Protein AF-A0A382P383-F1 (afdb_monomer_lite)

Structure (mmCIF, N/CA/C/O backbone):
data_AF-A0A382P383-F1
#
_entry.id   AF-A0A382P383-F1
#
loop_
_atom_site.group_PDB
_atom_site.id
_atom_site.type_symbol
_atom_site.label_atom_id
_atom_site.label_alt_id
_atom_site.label_comp_id
_atom_site.label_asym_id
_atom_site.label_entity_id
_atom_site.label_seq_id
_atom_site.pdbx_PDB_ins_code
_atom_site.Cartn_x
_atom_site.Cartn_y
_atom_site.Cartn_z
_atom_site.occupancy
_atom_site.B_iso_or_equiv
_atom_site.auth_seq_id
_atom_site.auth_comp_id
_atom_site.auth_asym_id
_atom_site.auth_atom_id
_atom_site.pdbx_PDB_model_num
ATOM 1 N N . MET A 1 1 ? -19.796 -21.062 -12.380 1.00 33.16 1 MET A N 1
ATOM 2 C CA . MET A 1 1 ? -18.375 -21.401 -12.611 1.00 33.16 1 MET A CA 1
ATOM 3 C C . MET A 1 1 ? -17.553 -20.631 -11.585 1.00 33.16 1 MET A C 1
ATOM 5 O O . MET A 1 1 ? -17.548 -19.410 -11.629 1.00 33.16 1 MET A O 1
ATOM 9 N N . LEU A 1 2 ? -17.022 -21.328 -10.575 1.00 30.94 2 LEU A N 1
ATOM 10 C CA . LEU A 1 2 ? -16.336 -20.749 -9.412 1.00 30.94 2 LEU A CA 1
ATOM 11 C C . LEU A 1 2 ? -15.056 -20.017 -9.853 1.00 30.94 2 LEU A C 1
ATOM 13 O O . LEU A 1 2 ? -14.168 -20.641 -10.432 1.00 30.94 2 LEU A O 1
ATOM 17 N N . MET A 1 3 ? -14.938 -18.719 -9.565 1.00 36.62 3 MET A N 1
ATOM 18 C CA . MET A 1 3 ? -13.656 -18.022 -9.677 1.00 36.62 3 MET A CA 1
ATOM 19 C C . MET A 1 3 ? -12.802 -18.378 -8.459 1.00 36.62 3 MET A C 1
ATOM 21 O O . MET A 1 3 ? -13.129 -18.020 -7.330 1.00 36.62 3 MET A O 1
ATOM 25 N N . ALA A 1 4 ? -11.729 -19.134 -8.682 1.00 33.97 4 ALA A N 1
ATOM 26 C CA . ALA A 1 4 ? -10.785 -19.520 -7.645 1.00 33.97 4 ALA A CA 1
ATOM 27 C C . ALA A 1 4 ? -9.983 -18.296 -7.158 1.00 33.97 4 ALA A C 1
ATOM 29 O O . ALA A 1 4 ? -8.991 -17.898 -7.769 1.00 33.97 4 ALA A O 1
ATOM 30 N N . PHE A 1 5 ? -10.394 -17.717 -6.029 1.00 37.88 5 PHE A N 1
ATOM 31 C CA . PHE A 1 5 ? -9.591 -16.787 -5.232 1.00 37.88 5 PHE A CA 1
ATOM 32 C C . PHE A 1 5 ? -8.453 -17.561 -4.542 1.00 37.88 5 PHE A C 1
ATOM 34 O O . PHE A 1 5 ? -8.579 -17.950 -3.387 1.00 37.88 5 PHE A O 1
ATOM 41 N N . GLY A 1 6 ? -7.364 -17.864 -5.260 1.00 35.41 6 GLY A N 1
ATOM 42 C CA . GLY A 1 6 ? -6.328 -18.778 -4.741 1.00 35.41 6 GLY A CA 1
ATOM 43 C C . GLY A 1 6 ? -4.873 -18.500 -5.124 1.00 35.41 6 GLY A C 1
ATOM 44 O O . GLY A 1 6 ? -3.980 -19.204 -4.663 1.00 35.41 6 GLY A O 1
ATOM 45 N N . ARG A 1 7 ? -4.572 -17.477 -5.928 1.00 42.19 7 ARG A N 1
ATOM 46 C CA . ARG A 1 7 ? -3.186 -17.048 -6.192 1.00 42.19 7 ARG A CA 1
ATOM 47 C C . ARG A 1 7 ? -3.075 -15.573 -5.827 1.00 42.19 7 ARG A C 1
ATOM 49 O O . ARG A 1 7 ? -4.056 -14.854 -6.006 1.00 42.19 7 ARG A O 1
ATOM 56 N N . PRO A 1 8 ? -1.936 -15.086 -5.293 1.00 44.41 8 PRO A N 1
ATOM 57 C CA . PRO A 1 8 ? -1.770 -13.643 -5.221 1.00 44.41 8 PRO A CA 1
ATOM 58 C C . PRO A 1 8 ? -1.872 -13.194 -6.674 1.00 44.41 8 PRO A C 1
ATOM 60 O O . PRO A 1 8 ? -1.411 -13.920 -7.557 1.00 44.41 8 PRO A O 1
ATOM 63 N N . ALA A 1 9 ? -2.515 -12.067 -6.945 1.00 51.78 9 ALA A N 1
ATOM 64 C CA . ALA A 1 9 ? -2.382 -11.465 -8.256 1.00 51.78 9 ALA A CA 1
ATOM 65 C C . ALA A 1 9 ? -0.890 -11.122 -8.419 1.00 51.78 9 ALA A C 1
ATOM 67 O O . ALA A 1 9 ? -0.427 -10.071 -7.993 1.00 51.78 9 ALA A O 1
ATOM 68 N N . GLU A 1 10 ? -0.091 -12.077 -8.889 1.00 51.44 10 GLU A N 1
ATOM 69 C CA . GLU A 1 10 ? 1.246 -11.836 -9.387 1.00 51.44 10 GLU A CA 1
ATOM 70 C C . GLU A 1 10 ? 1.013 -11.037 -10.655 1.00 51.44 10 GLU A C 1
ATOM 72 O O . GLU A 1 10 ? 0.382 -11.513 -11.598 1.00 51.44 10 GLU A O 1
ATOM 77 N N . MET A 1 11 ? 1.422 -9.775 -10.641 1.00 51.75 11 MET A N 1
ATOM 78 C CA . MET A 1 11 ? 1.253 -8.937 -11.811 1.00 51.75 11 MET A CA 1
ATOM 79 C C . MET A 1 11 ? 2.228 -9.448 -12.874 1.00 51.75 11 MET A C 1
ATOM 81 O O . MET A 1 11 ? 3.449 -9.311 -12.740 1.00 51.75 11 MET A O 1
ATOM 85 N N . THR A 1 12 ? 1.690 -10.092 -13.911 1.00 43.69 12 THR A N 1
ATOM 86 C CA . THR A 1 12 ? 2.426 -10.377 -15.143 1.00 43.69 12 THR A CA 1
ATOM 87 C C . THR A 1 12 ? 2.844 -9.029 -15.734 1.00 43.69 12 THR A C 1
ATOM 89 O O . THR A 1 12 ? 1.990 -8.151 -15.899 1.00 43.69 12 THR A O 1
ATOM 92 N N . PRO A 1 13 ? 4.140 -8.792 -15.970 1.00 43.81 13 PRO A N 1
ATOM 93 C CA . PRO A 1 13 ? 4.679 -7.445 -16.046 1.00 43.81 13 PRO A CA 1
ATOM 94 C C . PRO A 1 13 ? 4.457 -6.830 -17.427 1.00 43.81 13 PRO A C 1
ATOM 96 O O . PRO A 1 13 ? 5.410 -6.701 -18.177 1.00 43.81 13 PRO A O 1
ATOM 99 N N . GLN A 1 14 ? 3.243 -6.417 -17.789 1.00 38.09 14 GLN A N 1
ATOM 100 C CA . GLN A 1 14 ? 3.050 -5.518 -18.933 1.00 38.09 14 GLN A CA 1
ATOM 101 C C . GLN A 1 14 ? 1.790 -4.651 -18.780 1.00 38.09 14 GLN A C 1
ATOM 103 O O . GLN A 1 14 ? 0.785 -4.863 -19.448 1.00 38.09 14 GLN A O 1
ATOM 108 N N . GLN A 1 15 ? 1.866 -3.580 -17.989 1.00 44.22 15 GLN A N 1
ATOM 109 C CA . GLN A 1 15 ?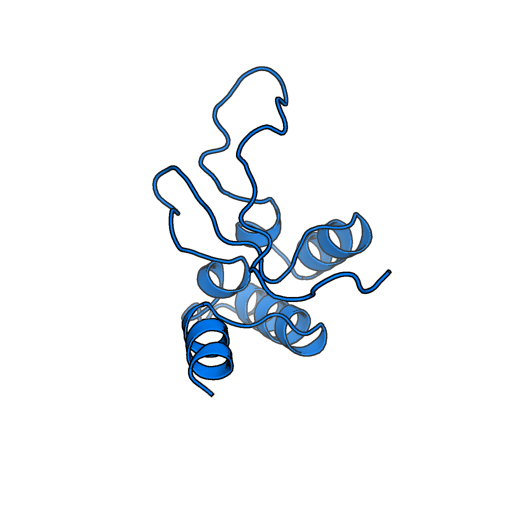 1.265 -2.329 -18.458 1.00 44.22 15 GLN A CA 1
ATOM 110 C C . GLN A 1 15 ? 2.386 -1.588 -19.180 1.00 44.22 15 GLN A C 1
ATOM 112 O O . GLN A 1 15 ? 3.228 -0.951 -18.553 1.00 44.22 15 GLN A O 1
ATOM 117 N N . LYS A 1 16 ? 2.459 -1.771 -20.504 1.00 38.66 16 LYS A N 1
ATOM 118 C CA . LYS A 1 16 ? 3.391 -1.061 -21.388 1.00 38.66 16 LYS A CA 1
ATOM 119 C C . LYS A 1 16 ? 2.982 0.415 -21.431 1.00 38.66 16 LYS A C 1
ATOM 121 O O . LYS A 1 16 ? 2.372 0.866 -22.392 1.00 38.66 16 LYS A O 1
ATOM 126 N N . LEU A 1 17 ? 3.283 1.156 -20.372 1.00 40.41 17 LEU A N 1
ATOM 127 C CA . LEU A 1 17 ? 3.309 2.610 -20.417 1.00 40.41 17 LEU A CA 1
ATOM 128 C C . LEU A 1 17 ? 4.639 2.971 -21.080 1.00 40.41 17 LEU A C 1
ATOM 130 O O . LEU A 1 17 ? 5.706 2.615 -20.585 1.00 40.41 17 LEU A O 1
ATOM 134 N N . GLY A 1 18 ? 4.553 3.518 -22.291 1.00 40.25 18 GLY A N 1
ATOM 135 C CA . GLY A 1 18 ? 5.703 3.807 -23.139 1.00 40.25 18 GLY A CA 1
ATOM 136 C C . GLY A 1 18 ? 6.774 4.623 -22.412 1.00 40.25 18 GLY A C 1
ATOM 137 O O . GLY A 1 18 ? 6.461 5.581 -21.718 1.00 40.25 18 GLY A O 1
ATOM 138 N N . TYR A 1 19 ? 8.027 4.221 -22.648 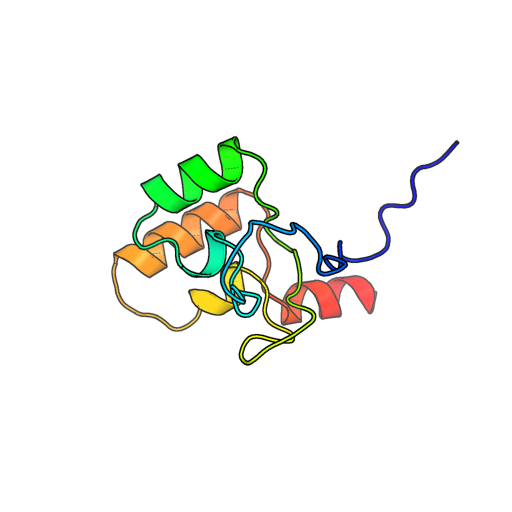1.00 32.41 19 TYR A N 1
ATOM 139 C CA . TYR A 1 19 ? 9.284 4.848 -22.225 1.00 32.41 19 TYR A CA 1
ATOM 140 C C . TYR A 1 19 ? 9.571 4.866 -20.712 1.00 32.41 19 TYR A C 1
ATOM 142 O O . TYR A 1 19 ? 9.325 5.841 -20.013 1.00 32.41 19 TYR A O 1
ATOM 150 N N . GLY A 1 20 ? 10.223 3.794 -20.242 1.00 37.97 20 GLY A N 1
ATOM 151 C CA . GLY A 1 20 ? 10.918 3.741 -18.953 1.00 37.97 20 GLY A CA 1
ATOM 152 C C . GLY A 1 20 ? 10.480 2.558 -18.097 1.00 37.97 20 GLY A C 1
ATOM 153 O O . GLY A 1 20 ? 9.306 2.410 -17.775 1.00 37.97 20 GLY A O 1
ATOM 154 N N . TYR A 1 21 ? 11.423 1.696 -17.718 1.00 41.12 21 TYR A N 1
ATOM 155 C CA . TYR A 1 21 ? 11.175 0.618 -16.765 1.00 41.12 21 TYR A CA 1
ATOM 156 C C . TYR A 1 21 ? 10.807 1.222 -15.401 1.00 41.12 21 TYR A C 1
ATOM 158 O O . TYR A 1 21 ? 11.687 1.514 -14.593 1.00 41.12 21 TYR A O 1
ATOM 166 N N . LEU A 1 22 ? 9.512 1.392 -15.117 1.00 45.16 22 LEU A N 1
ATOM 167 C CA . LEU A 1 22 ? 9.036 1.478 -13.739 1.00 45.16 22 LEU A CA 1
ATOM 168 C C . LEU A 1 22 ? 9.395 0.132 -13.111 1.00 45.16 22 LEU A C 1
ATOM 170 O O . LEU A 1 22 ? 8.797 -0.895 -13.422 1.00 45.16 22 LEU A O 1
ATOM 174 N N . THR A 1 23 ? 10.468 0.118 -12.332 1.00 46.66 23 THR A N 1
ATOM 175 C CA . THR A 1 23 ? 11.130 -1.041 -11.729 1.00 46.66 23 THR A CA 1
ATOM 176 C C . THR A 1 23 ? 10.233 -1.737 -10.711 1.00 46.66 23 THR A C 1
ATOM 178 O O . THR A 1 23 ? 10.515 -1.740 -9.518 1.00 46.66 23 THR A O 1
ATOM 181 N N . GLY A 1 24 ? 9.105 -2.292 -11.147 1.00 48.94 24 GLY A N 1
ATOM 182 C CA . GLY A 1 24 ? 8.177 -3.021 -10.294 1.00 48.94 24 GLY A CA 1
ATOM 183 C C . GLY A 1 24 ? 7.554 -2.203 -9.155 1.00 48.94 24 GLY A C 1
ATOM 184 O O . GLY A 1 24 ? 6.710 -2.736 -8.443 1.00 48.94 24 GLY A O 1
ATOM 185 N N . MET A 1 25 ? 7.919 -0.928 -8.969 1.00 53.78 25 MET A N 1
ATOM 186 C CA . MET A 1 25 ? 7.233 -0.028 -8.052 1.00 53.78 25 MET A CA 1
ATOM 187 C C . MET A 1 25 ? 5.835 0.205 -8.598 1.00 53.78 25 MET A C 1
ATOM 189 O O . MET A 1 25 ? 5.607 1.054 -9.459 1.00 53.78 25 MET A O 1
ATOM 193 N N . MET A 1 26 ? 4.882 -0.563 -8.087 1.00 68.25 26 MET A N 1
ATOM 194 C CA . MET A 1 26 ? 3.492 -0.168 -8.226 1.00 68.25 26 MET A CA 1
ATOM 195 C C . MET A 1 26 ? 3.312 1.183 -7.530 1.00 68.25 26 MET A C 1
ATOM 197 O O . MET A 1 26 ? 3.902 1.357 -6.458 1.00 68.25 26 MET A O 1
ATOM 201 N N . PRO A 1 27 ? 2.483 2.087 -8.079 1.00 68.19 27 PRO A N 1
ATOM 202 C CA . PRO A 1 27 ? 2.271 3.432 -7.544 1.00 68.19 27 PRO A CA 1
ATOM 203 C C . PRO A 1 27 ? 2.072 3.477 -6.021 1.00 68.19 27 PRO A C 1
ATOM 205 O O . PRO A 1 27 ? 2.552 4.406 -5.372 1.00 68.19 27 PRO A O 1
ATOM 208 N N . LEU A 1 28 ? 1.443 2.436 -5.456 1.00 79.00 28 LEU A N 1
ATOM 209 C CA . LEU A 1 28 ? 1.121 2.349 -4.034 1.00 79.00 28 LEU A CA 1
ATOM 210 C C . LEU A 1 28 ? 2.331 2.118 -3.127 1.00 79.00 28 LEU A C 1
ATOM 212 O O . LEU A 1 28 ? 2.268 2.519 -1.979 1.00 79.00 28 LEU A O 1
ATOM 216 N N . HIS A 1 29 ? 3.443 1.554 -3.613 1.00 74.19 29 HIS A N 1
ATOM 217 C CA . HIS A 1 29 ? 4.678 1.430 -2.817 1.00 74.19 29 HIS A CA 1
ATOM 218 C C . HIS A 1 29 ? 5.348 2.781 -2.540 1.00 74.19 29 HIS A C 1
ATOM 220 O O . HIS A 1 29 ? 6.183 2.873 -1.648 1.00 74.19 29 HIS A O 1
ATOM 226 N N . MET A 1 30 ? 5.023 3.798 -3.342 1.00 77.44 30 MET A N 1
ATOM 227 C CA . MET A 1 30 ? 5.670 5.113 -3.329 1.00 77.44 30 MET A CA 1
ATOM 228 C C . MET A 1 30 ? 4.695 6.226 -2.962 1.00 77.44 30 MET A C 1
ATOM 230 O O . MET A 1 30 ? 4.964 7.398 -3.226 1.00 77.44 30 MET A O 1
ATOM 234 N N . ALA A 1 31 ? 3.536 5.876 -2.402 1.00 84.44 31 ALA A N 1
ATOM 235 C CA . ALA A 1 31 ? 2.602 6.875 -1.922 1.00 84.44 31 ALA A CA 1
ATOM 236 C C . ALA A 1 31 ? 3.302 7.737 -0.864 1.00 84.44 31 ALA A C 1
ATOM 238 O O . ALA A 1 31 ? 3.671 7.253 0.198 1.00 84.44 31 ALA A O 1
ATOM 239 N N . ALA A 1 32 ? 3.508 9.016 -1.169 1.00 85.88 32 ALA A N 1
ATOM 240 C CA . ALA A 1 32 ? 4.175 9.930 -0.246 1.00 85.88 32 ALA A CA 1
ATOM 241 C C . ALA A 1 32 ? 3.255 10.376 0.904 1.00 85.88 32 ALA A C 1
ATOM 243 O O . ALA A 1 32 ? 3.733 10.874 1.922 1.00 85.88 32 ALA A O 1
ATOM 244 N N . THR A 1 33 ? 1.938 10.243 0.725 1.00 89.38 33 THR A N 1
ATOM 245 C CA . THR A 1 33 ? 0.907 10.636 1.692 1.00 89.38 33 THR A CA 1
ATOM 246 C C . THR A 1 33 ? -0.270 9.664 1.657 1.00 89.38 33 THR A C 1
ATOM 248 O O . THR A 1 33 ? -0.489 8.955 0.668 1.00 89.38 33 THR A O 1
ATOM 251 N N . GLU A 1 34 ? -1.066 9.667 2.726 1.00 89.06 34 GLU A N 1
ATOM 252 C CA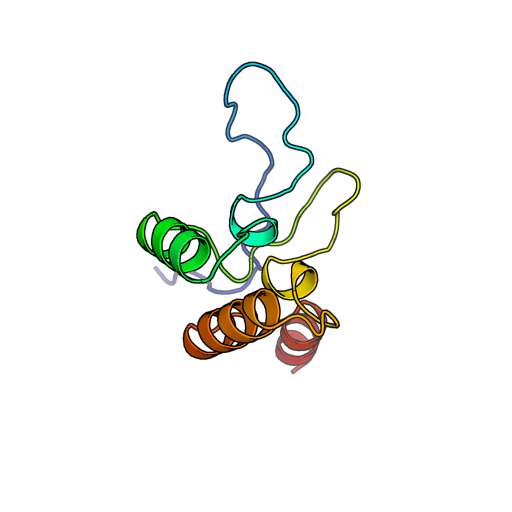 . GLU A 1 34 ? -2.305 8.891 2.818 1.00 89.06 34 GLU A CA 1
ATOM 253 C C . GLU A 1 34 ? -3.293 9.243 1.688 1.00 89.06 34 GLU A C 1
ATOM 255 O O . GLU A 1 34 ? -3.940 8.363 1.127 1.00 89.06 34 GLU A O 1
ATOM 260 N N . GLU A 1 35 ? -3.378 10.514 1.291 1.00 90.69 35 GLU A N 1
ATOM 261 C CA . GLU A 1 35 ? -4.248 10.973 0.198 1.00 90.69 35 GLU A CA 1
ATOM 262 C C . GLU A 1 35 ? -3.864 10.366 -1.154 1.00 90.69 35 GLU A C 1
ATOM 264 O O . GLU A 1 35 ? -4.729 9.943 -1.924 1.00 90.69 35 GLU A O 1
ATOM 269 N N . ILE A 1 36 ? -2.560 10.264 -1.430 1.00 87.56 36 ILE A N 1
ATOM 270 C CA . ILE A 1 36 ? -2.060 9.613 -2.643 1.00 87.56 36 ILE A CA 1
ATOM 271 C C . ILE A 1 36 ? -2.389 8.118 -2.602 1.00 87.56 36 ILE A C 1
ATOM 273 O O . ILE A 1 36 ? -2.849 7.572 -3.607 1.00 87.56 36 ILE A O 1
ATOM 277 N N . ALA A 1 37 ? -2.219 7.466 -1.447 1.00 87.19 37 ALA A N 1
ATOM 278 C CA . ALA A 1 37 ? -2.590 6.062 -1.277 1.00 87.19 37 ALA A CA 1
ATOM 279 C C . ALA A 1 37 ? -4.096 5.845 -1.528 1.00 87.19 37 ALA A C 1
ATOM 281 O O . ALA A 1 37 ? -4.472 4.991 -2.335 1.00 87.19 37 ALA A O 1
ATOM 282 N N . LYS A 1 38 ? -4.954 6.674 -0.918 1.00 89.12 38 LYS A N 1
ATOM 283 C CA . LYS A 1 38 ? -6.415 6.689 -1.113 1.00 89.12 38 LYS A CA 1
ATOM 284 C C . LYS A 1 38 ? -6.797 6.827 -2.585 1.00 89.12 38 LYS A C 1
ATOM 286 O O . LYS A 1 38 ? -7.590 6.033 -3.090 1.00 89.12 38 LYS A O 1
ATOM 291 N N . LEU A 1 39 ? -6.220 7.806 -3.283 1.00 88.31 39 LEU A N 1
ATOM 292 C CA . LEU A 1 39 ? -6.505 8.060 -4.697 1.00 88.31 39 LEU A CA 1
ATOM 293 C C . LEU A 1 39 ? -6.112 6.879 -5.588 1.00 88.31 39 LEU A C 1
ATOM 295 O O . LEU A 1 39 ? -6.807 6.545 -6.544 1.00 88.31 39 LEU A O 1
ATOM 299 N N . GLN A 1 40 ? -4.974 6.251 -5.318 1.00 83.88 40 GLN A N 1
ATOM 300 C CA . GLN A 1 40 ? -4.533 5.115 -6.117 1.00 83.88 40 GLN A CA 1
ATOM 301 C C . GLN A 1 40 ? -5.420 3.889 -5.882 1.00 83.88 40 GLN A C 1
ATOM 303 O O . GLN A 1 40 ? -5.771 3.201 -6.839 1.00 83.88 40 GLN A O 1
ATOM 308 N N . ILE A 1 41 ? -5.841 3.649 -4.638 1.00 81.56 41 ILE A N 1
ATOM 309 C CA . ILE A 1 41 ? -6.765 2.563 -4.292 1.00 81.56 41 ILE A CA 1
ATOM 310 C C . ILE A 1 41 ? -8.142 2.794 -4.917 1.00 81.56 41 ILE A C 1
ATOM 312 O O . ILE A 1 41 ? -8.702 1.863 -5.492 1.00 81.56 41 ILE A O 1
ATOM 316 N N . SER A 1 42 ? -8.657 4.029 -4.910 1.00 83.88 42 SER A N 1
ATOM 317 C CA . SER A 1 42 ? -9.924 4.351 -5.584 1.00 83.88 42 SER A CA 1
ATOM 318 C C . SER A 1 42 ? -9.852 4.172 -7.105 1.00 83.88 42 SER A C 1
ATOM 320 O O . SER A 1 42 ? -10.851 3.828 -7.731 1.00 83.88 42 SER A O 1
ATOM 322 N N . LYS A 1 43 ? -8.660 4.321 -7.698 1.00 80.19 43 LYS A N 1
ATOM 323 C CA . LYS A 1 43 ? -8.379 4.005 -9.109 1.00 80.19 43 LYS A CA 1
ATOM 324 C C . LYS A 1 43 ? -8.129 2.515 -9.386 1.00 80.19 43 LYS A C 1
ATOM 326 O O . LYS A 1 43 ? -7.845 2.160 -10.527 1.00 80.19 43 LYS A O 1
ATOM 331 N N . GLY A 1 44 ? -8.234 1.646 -8.379 1.00 76.19 44 GLY A N 1
ATOM 332 C CA . GLY A 1 44 ? -8.093 0.196 -8.530 1.00 76.19 44 GLY A CA 1
ATOM 333 C C . GLY A 1 44 ? -6.681 -0.348 -8.297 1.00 76.19 44 GLY A C 1
ATOM 334 O O . GLY A 1 44 ? -6.379 -1.456 -8.740 1.00 76.19 44 GLY A O 1
ATOM 335 N N . ALA A 1 45 ? -5.798 0.391 -7.617 1.00 79.94 45 ALA A N 1
ATOM 336 C CA . ALA A 1 45 ? -4.500 -0.148 -7.214 1.00 79.94 45 ALA A CA 1
ATOM 337 C C . ALA A 1 45 ? -4.671 -1.341 -6.255 1.00 79.94 45 ALA A C 1
ATOM 339 O O . ALA A 1 45 ? -5.350 -1.250 -5.232 1.00 79.94 45 ALA A O 1
ATOM 340 N N . GLY A 1 46 ? -4.027 -2.466 -6.574 1.00 80.38 46 GLY A N 1
ATOM 341 C CA . GLY A 1 46 ? -4.087 -3.672 -5.751 1.00 80.38 46 GLY A CA 1
ATOM 342 C C . GLY A 1 46 ? -3.247 -3.560 -4.474 1.00 80.38 46 GLY A C 1
ATOM 343 O O . GLY A 1 46 ? -2.063 -3.244 -4.533 1.00 80.38 46 GLY A O 1
ATOM 344 N N . LEU A 1 47 ? -3.846 -3.887 -3.325 1.00 82.38 47 LEU A N 1
ATOM 345 C CA . LEU A 1 47 ? -3.227 -3.780 -1.992 1.00 82.38 47 LEU A CA 1
ATOM 346 C C . LEU A 1 47 ? -2.194 -4.877 -1.681 1.00 82.38 47 LEU A C 1
ATOM 348 O O . LEU A 1 47 ? -1.247 -4.640 -0.940 1.00 82.38 47 LEU A O 1
ATOM 352 N N . ASN A 1 48 ? -2.386 -6.075 -2.242 1.00 83.25 48 ASN A N 1
ATOM 353 C CA . ASN A 1 48 ? -1.640 -7.301 -1.914 1.00 83.25 48 ASN A CA 1
ATOM 354 C C . ASN A 1 48 ? -0.946 -7.904 -3.153 1.00 83.25 48 ASN A C 1
ATOM 356 O O . ASN A 1 48 ? -0.811 -9.123 -3.281 1.00 83.25 48 ASN A O 1
ATOM 360 N N . VAL A 1 49 ? -0.568 -7.053 -4.110 1.00 80.19 49 VAL A N 1
ATOM 361 C CA . VAL A 1 49 ? 0.065 -7.463 -5.372 1.00 80.19 49 VAL A CA 1
ATOM 362 C C . VAL A 1 49 ? 1.578 -7.527 -5.181 1.00 80.19 49 VAL A C 1
ATOM 364 O O . VAL A 1 49 ? 2.184 -6.601 -4.650 1.00 80.19 49 VAL A O 1
ATOM 367 N N . ARG A 1 50 ? 2.197 -8.634 -5.600 1.00 78.31 50 ARG A N 1
ATOM 368 C CA . ARG A 1 50 ? 3.635 -8.871 -5.429 1.00 78.31 50 ARG A CA 1
ATOM 369 C C . ARG A 1 50 ? 4.421 -8.449 -6.650 1.00 78.31 50 ARG A C 1
ATOM 371 O O . ARG A 1 50 ? 4.106 -8.845 -7.769 1.00 78.31 50 ARG A O 1
ATOM 378 N N . VAL A 1 51 ? 5.489 -7.700 -6.408 1.00 75.50 51 VAL A N 1
ATOM 379 C CA . VAL A 1 51 ? 6.440 -7.306 -7.442 1.00 75.50 51 VAL A CA 1
ATOM 380 C C . VAL A 1 51 ? 7.175 -8.542 -7.961 1.00 75.50 51 VAL A C 1
ATOM 382 O O . VAL A 1 51 ? 7.809 -9.272 -7.196 1.00 75.50 51 VAL A O 1
ATOM 385 N N . THR A 1 52 ? 7.114 -8.779 -9.269 1.00 74.31 52 THR A N 1
ATOM 386 C CA . THR A 1 52 ? 7.683 -9.973 -9.919 1.00 74.31 52 THR A CA 1
ATOM 387 C C . THR A 1 52 ? 9.087 -9.746 -10.494 1.00 74.31 52 THR A C 1
ATOM 389 O O . THR A 1 52 ? 9.836 -10.707 -10.686 1.00 74.31 52 THR A O 1
ATOM 392 N N . SER A 1 53 ? 9.492 -8.487 -10.696 1.00 67.56 53 SER A N 1
ATOM 393 C CA . SER A 1 53 ? 10.753 -8.105 -11.349 1.00 67.56 53 SER A CA 1
ATOM 394 C C . SER A 1 53 ? 11.389 -6.842 -10.758 1.00 67.56 53 SER A C 1
ATOM 396 O O . SER A 1 53 ? 10.702 -6.002 -10.183 1.00 67.56 53 SER A O 1
ATOM 398 N N . GLY A 1 54 ? 12.696 -6.665 -10.973 1.00 72.81 54 GLY A N 1
ATOM 399 C CA . GLY A 1 54 ? 13.438 -5.474 -10.548 1.00 72.81 54 GLY A CA 1
ATOM 400 C C . GLY A 1 54 ? 13.896 -5.503 -9.078 1.00 72.81 54 GLY A C 1
ATOM 401 O O . GLY A 1 54 ? 13.727 -6.516 -8.398 1.00 72.81 54 GLY A O 1
ATOM 402 N N . PRO A 1 55 ? 14.478 -4.400 -8.572 1.00 72.06 55 PRO A N 1
ATOM 403 C CA . PRO A 1 55 ? 15.066 -4.315 -7.227 1.00 72.06 55 PRO A CA 1
ATOM 404 C C . PRO A 1 55 ? 14.063 -4.520 -6.082 1.00 72.06 55 PRO A C 1
ATOM 406 O O . PRO A 1 55 ? 14.452 -4.881 -4.977 1.00 72.06 55 PRO A O 1
ATOM 409 N N . HIS A 1 56 ? 12.767 -4.329 -6.339 1.00 72.44 56 HIS A N 1
ATOM 410 C CA . HIS A 1 56 ? 11.699 -4.522 -5.353 1.00 72.44 56 HIS A CA 1
ATOM 411 C C . HIS A 1 56 ? 11.026 -5.897 -5.461 1.00 72.44 56 HIS A C 1
ATOM 413 O O . HIS A 1 56 ? 10.005 -6.121 -4.812 1.00 72.44 56 HIS A O 1
ATOM 419 N N . LYS A 1 57 ? 11.577 -6.822 -6.267 1.00 77.50 57 LYS A N 1
ATOM 420 C CA . LYS A 1 57 ? 11.030 -8.172 -6.450 1.00 77.50 57 LYS A CA 1
ATOM 421 C C . LYS A 1 57 ? 10.752 -8.825 -5.102 1.00 77.50 57 LYS A C 1
ATOM 423 O O . LYS A 1 57 ? 11.604 -8.897 -4.222 1.00 77.50 57 LYS A O 1
ATOM 428 N N . GLY A 1 58 ? 9.546 -9.356 -4.976 1.00 79.38 58 GLY A N 1
ATOM 429 C CA . GLY A 1 58 ? 9.102 -10.069 -3.798 1.00 79.38 58 GLY A CA 1
ATOM 430 C C . GLY A 1 58 ? 8.318 -9.229 -2.796 1.00 79.38 58 GLY A C 1
ATOM 431 O O . GLY A 1 58 ? 7.642 -9.847 -1.977 1.00 79.38 58 GLY A O 1
ATOM 432 N N . LYS A 1 59 ? 8.373 -7.894 -2.888 1.00 81.38 59 LYS A N 1
ATOM 433 C CA . LYS A 1 59 ? 7.642 -6.969 -2.013 1.00 81.38 59 LYS A CA 1
ATOM 434 C C . LYS A 1 59 ? 6.189 -6.789 -2.455 1.00 81.38 59 LYS A C 1
ATOM 436 O O . LYS A 1 59 ? 5.867 -6.990 -3.630 1.00 81.38 59 LYS A O 1
ATOM 441 N N . ILE A 1 60 ? 5.337 -6.401 -1.513 1.00 86.44 60 ILE A N 1
ATOM 442 C CA . ILE A 1 60 ? 3.968 -5.910 -1.737 1.00 86.44 60 ILE A CA 1
ATOM 443 C C . ILE A 1 60 ? 3.818 -4.472 -1.199 1.00 86.44 60 ILE A C 1
ATOM 445 O O . ILE A 1 60 ? 4.681 -4.044 -0.431 1.00 86.44 60 ILE A O 1
ATOM 449 N N . PRO A 1 61 ? 2.754 -3.716 -1.552 1.00 84.44 61 PRO A N 1
ATOM 450 C CA . PRO A 1 61 ? 2.623 -2.298 -1.214 1.00 84.44 61 PRO A CA 1
ATOM 451 C C . PRO A 1 61 ? 2.924 -1.968 0.241 1.00 84.44 61 PRO A C 1
ATOM 453 O O . PRO A 1 61 ? 3.746 -1.099 0.511 1.00 84.44 61 PRO A O 1
ATOM 456 N N . LEU A 1 62 ? 2.327 -2.716 1.171 1.00 89.12 62 LEU A N 1
ATOM 457 C CA . LEU A 1 62 ? 2.515 -2.479 2.597 1.00 89.12 62 LEU A CA 1
ATOM 458 C C . LEU A 1 62 ? 3.959 -2.733 3.067 1.00 89.12 62 LEU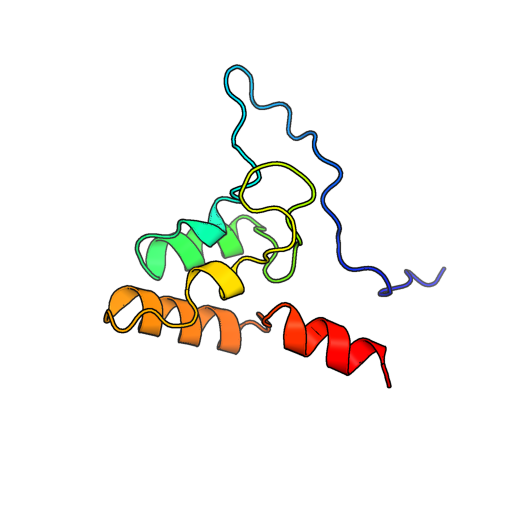 A C 1
ATOM 460 O O . LEU A 1 62 ? 4.420 -2.038 3.967 1.00 89.12 62 LEU A O 1
ATOM 464 N N . ASP A 1 63 ? 4.707 -3.646 2.431 1.00 86.50 63 ASP A N 1
ATOM 465 C CA . ASP A 1 63 ? 6.118 -3.909 2.772 1.00 86.50 63 ASP A CA 1
ATOM 466 C C . ASP A 1 63 ? 7.013 -2.674 2.549 1.00 86.50 63 ASP A C 1
ATOM 468 O O . ASP A 1 63 ? 8.113 -2.612 3.093 1.00 86.50 63 ASP A O 1
ATOM 472 N N . GLY A 1 64 ? 6.576 -1.705 1.734 1.00 82.06 64 GLY A N 1
ATOM 473 C CA . GLY A 1 64 ? 7.291 -0.446 1.507 1.00 82.06 64 GLY A CA 1
ATOM 474 C C . GLY A 1 64 ? 7.173 0.562 2.656 1.00 82.06 64 GLY A C 1
ATOM 475 O O . GLY A 1 64 ? 8.006 1.457 2.757 1.00 82.06 64 GLY A O 1
ATOM 476 N N . PHE A 1 65 ? 6.168 0.413 3.526 1.00 85.12 65 PHE A N 1
ATOM 477 C CA . PHE A 1 65 ? 5.883 1.359 4.614 1.00 85.12 65 PHE A CA 1
ATOM 478 C C . PHE A 1 65 ? 6.264 0.823 5.995 1.00 85.12 65 PHE A C 1
ATOM 480 O O . PHE A 1 65 ? 6.503 1.599 6.919 1.00 85.12 65 PHE A O 1
ATOM 487 N N . VAL A 1 66 ? 6.340 -0.501 6.133 1.00 80.19 66 VAL A N 1
ATOM 488 C CA . VAL A 1 66 ? 6.673 -1.173 7.392 1.00 80.19 66 VAL A CA 1
ATOM 489 C C . VAL A 1 66 ? 8.074 -0.784 7.862 1.00 80.19 66 VAL A C 1
ATOM 491 O O . VAL A 1 66 ? 9.039 -0.865 7.108 1.00 80.19 66 VAL A O 1
ATOM 494 N N . GLY A 1 67 ? 8.182 -0.418 9.141 1.00 77.75 67 GLY A N 1
ATOM 495 C CA . GLY A 1 67 ? 9.449 -0.057 9.781 1.00 77.75 67 GLY A CA 1
ATOM 496 C C . GLY A 1 67 ? 9.855 1.407 9.605 1.00 77.75 67 GLY A C 1
ATOM 497 O O . GLY A 1 67 ? 10.873 1.806 10.168 1.00 77.75 67 GLY A O 1
ATOM 498 N N . SER A 1 68 ? 9.074 2.209 8.873 1.00 79.25 68 SER A N 1
ATOM 499 C CA . SER A 1 68 ? 9.228 3.661 8.906 1.00 79.25 68 SER A CA 1
ATOM 500 C C . SER A 1 68 ? 8.537 4.242 10.137 1.00 79.25 68 SER A C 1
ATOM 502 O O . SER A 1 68 ? 7.425 3.838 10.476 1.00 79.25 68 SER A O 1
ATOM 504 N N . ASN A 1 69 ? 9.191 5.205 10.787 1.00 80.94 69 ASN A N 1
ATOM 505 C CA . ASN A 1 69 ? 8.687 5.874 11.992 1.00 80.94 69 ASN A CA 1
ATOM 506 C C . ASN A 1 69 ? 8.240 7.318 11.725 1.00 80.94 69 ASN A C 1
ATOM 508 O O . ASN A 1 69 ? 8.008 8.077 12.665 1.00 80.94 69 ASN A O 1
ATOM 512 N N . ASP A 1 70 ? 8.144 7.732 10.462 1.00 88.00 70 ASP A N 1
ATOM 513 C CA . ASP A 1 70 ? 7.577 9.031 10.132 1.00 88.00 70 ASP A CA 1
ATOM 514 C C . ASP A 1 70 ? 6.038 8.977 10.149 1.00 88.00 70 ASP A C 1
ATOM 516 O O . ASP A 1 70 ? 5.405 7.948 9.875 1.00 88.00 70 ASP A O 1
ATOM 520 N N . GLY A 1 71 ? 5.420 10.110 10.490 1.00 86.69 71 GLY A N 1
ATOM 521 C CA . GLY A 1 71 ? 3.966 10.198 10.642 1.00 86.69 71 GLY A CA 1
ATOM 522 C C . GLY A 1 71 ? 3.202 9.808 9.374 1.00 86.69 71 GLY A C 1
ATOM 523 O O . GLY A 1 71 ? 2.186 9.123 9.463 1.00 86.69 71 GLY A O 1
ATOM 524 N N . LYS A 1 72 ? 3.733 10.134 8.187 1.00 86.75 72 LYS A N 1
ATOM 525 C CA . LYS A 1 72 ? 3.060 9.866 6.906 1.00 86.75 72 LYS A CA 1
ATOM 526 C C . LYS A 1 72 ? 2.991 8.371 6.616 1.00 86.75 72 LYS A C 1
ATOM 528 O O . LYS A 1 72 ? 1.925 7.857 6.280 1.00 86.75 72 LYS A O 1
ATOM 533 N N . HIS A 1 73 ? 4.101 7.647 6.776 1.00 88.31 73 HIS A N 1
ATOM 534 C CA . HIS A 1 73 ? 4.102 6.195 6.584 1.00 88.31 73 HIS A CA 1
ATOM 535 C C . HIS A 1 73 ? 3.243 5.478 7.631 1.00 88.31 73 HIS A C 1
ATOM 537 O O . HIS 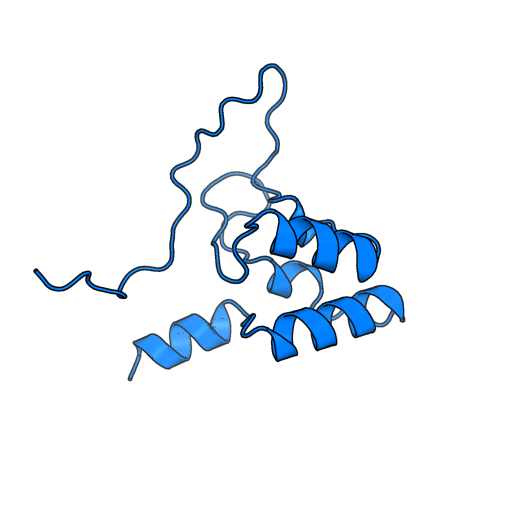A 1 73 ? 2.633 4.454 7.314 1.00 88.31 73 HIS A O 1
ATOM 543 N N . THR A 1 74 ? 3.141 6.020 8.848 1.00 90.62 74 THR A N 1
ATOM 544 C CA . THR A 1 74 ? 2.254 5.481 9.890 1.00 90.62 74 THR A CA 1
ATOM 545 C C . THR A 1 74 ? 0.781 5.589 9.478 1.00 90.62 74 THR A C 1
ATOM 547 O O . THR A 1 74 ? 0.052 4.597 9.540 1.00 90.62 74 THR A O 1
ATOM 550 N N . GLU A 1 75 ? 0.351 6.751 8.980 1.00 91.69 75 GLU A N 1
ATOM 551 C CA . GLU A 1 75 ? -1.012 6.977 8.474 1.00 91.69 75 GLU A CA 1
ATOM 552 C C . GLU A 1 75 ? -1.335 6.083 7.272 1.00 91.69 75 GLU A C 1
ATOM 554 O O . GLU A 1 75 ? -2.369 5.411 7.251 1.00 91.69 75 GLU A O 1
ATOM 559 N N . ILE A 1 76 ? -0.419 6.002 6.299 1.00 90.94 76 ILE A N 1
ATOM 560 C CA . ILE A 1 76 ? -0.570 5.124 5.131 1.00 90.94 76 ILE A CA 1
ATOM 561 C C . ILE A 1 76 ? -0.684 3.664 5.579 1.00 90.94 76 ILE A C 1
ATOM 563 O O . ILE A 1 76 ? -1.575 2.949 5.125 1.00 90.94 76 ILE A O 1
ATOM 567 N N . THR A 1 77 ? 0.167 3.217 6.504 1.00 90.81 77 THR A N 1
ATOM 568 C CA . THR A 1 77 ? 0.136 1.849 7.045 1.00 90.81 77 THR A CA 1
ATOM 569 C C . THR A 1 77 ? -1.209 1.544 7.698 1.00 90.81 77 THR A C 1
ATOM 571 O O . THR A 1 77 ? -1.819 0.516 7.391 1.00 90.81 77 THR A O 1
ATOM 574 N N . ALA A 1 78 ? -1.702 2.436 8.562 1.00 91.38 78 ALA A N 1
ATOM 575 C CA . ALA A 1 78 ? -2.993 2.278 9.227 1.00 91.38 78 ALA A CA 1
ATOM 576 C C . ALA A 1 78 ? -4.149 2.218 8.216 1.00 91.38 78 ALA A C 1
ATOM 578 O O . ALA A 1 78 ? -5.023 1.350 8.318 1.00 91.38 78 ALA A O 1
ATOM 579 N N . TYR A 1 79 ? -4.122 3.083 7.200 1.00 91.19 79 TYR A N 1
ATOM 580 C CA . TYR A 1 79 ? -5.111 3.094 6.129 1.00 91.19 79 TYR A CA 1
ATOM 581 C C . TYR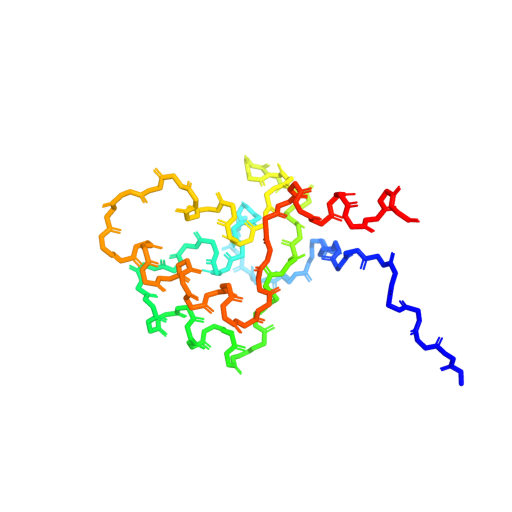 A 1 79 ? -5.099 1.785 5.326 1.00 91.19 79 TYR A C 1
ATOM 583 O O . TYR A 1 79 ? -6.128 1.121 5.198 1.00 91.19 79 TYR A O 1
ATOM 591 N N . LEU A 1 80 ? -3.931 1.354 4.842 1.00 89.56 80 LEU A N 1
ATOM 592 C CA . LEU A 1 80 ? -3.788 0.111 4.080 1.00 89.56 80 LEU A CA 1
ATOM 593 C C . LEU A 1 80 ? -4.282 -1.100 4.877 1.00 89.56 80 LEU A C 1
ATOM 595 O O . LEU A 1 80 ? -5.026 -1.921 4.341 1.00 89.56 80 LEU A O 1
ATOM 599 N N . ARG A 1 81 ? -3.942 -1.181 6.169 1.00 91.88 81 ARG A N 1
ATOM 600 C CA . ARG A 1 81 ? -4.421 -2.233 7.079 1.00 91.88 81 ARG A CA 1
ATOM 601 C C . ARG A 1 81 ? -5.942 -2.238 7.207 1.00 91.88 81 ARG A C 1
ATOM 603 O O . ARG A 1 81 ? -6.554 -3.298 7.081 1.00 91.88 81 ARG A O 1
ATOM 610 N N . LYS A 1 82 ? -6.558 -1.066 7.391 1.00 91.56 82 LYS A N 1
ATOM 611 C CA . LYS A 1 82 ? -8.021 -0.910 7.473 1.00 91.56 82 LYS A CA 1
ATOM 612 C C . LYS A 1 82 ? -8.735 -1.416 6.217 1.00 91.56 82 LYS A C 1
ATOM 614 O O . LYS A 1 82 ? -9.856 -1.905 6.308 1.00 91.56 82 LYS A O 1
ATOM 619 N N . HIS A 1 83 ? -8.080 -1.335 5.063 1.00 88.56 83 HIS A N 1
ATOM 620 C CA . HIS A 1 83 ? -8.612 -1.793 3.780 1.00 88.56 83 HIS A CA 1
ATOM 621 C C . HIS A 1 83 ? -8.194 -3.228 3.402 1.00 88.56 83 HIS A C 1
ATOM 623 O O . HIS A 1 83 ? -8.416 -3.654 2.271 1.00 88.56 83 HIS A O 1
ATOM 629 N N . GLY A 1 84 ? -7.626 -4.004 4.334 1.00 87.69 84 GLY A N 1
ATOM 630 C CA . GLY A 1 84 ? -7.259 -5.408 4.102 1.00 87.69 84 GLY A CA 1
ATOM 631 C C . GLY A 1 84 ? -5.891 -5.608 3.438 1.00 87.69 84 GLY A C 1
ATOM 632 O O . GLY A 1 84 ? -5.577 -6.708 2.970 1.00 87.69 84 GLY A O 1
ATOM 633 N N . GLY A 1 85 ? -5.068 -4.560 3.400 1.00 87.56 85 GLY A N 1
ATOM 634 C CA . GLY A 1 85 ? -3.650 -4.661 3.087 1.00 87.56 85 GLY A CA 1
ATOM 635 C C . GLY A 1 85 ? -2.933 -5.507 4.136 1.00 87.56 85 GLY A C 1
ATOM 636 O O . GLY A 1 85 ? -3.110 -5.318 5.341 1.00 87.56 85 GLY A O 1
ATOM 637 N N . LYS A 1 86 ? -2.131 -6.454 3.667 1.00 89.19 86 LYS A N 1
ATOM 638 C CA . LYS A 1 86 ? -1.309 -7.355 4.479 1.00 89.19 86 LYS A CA 1
ATOM 639 C C . LYS A 1 86 ? 0.152 -7.162 4.100 1.00 89.19 86 LYS A C 1
ATOM 641 O O . LYS A 1 86 ? 0.434 -6.565 3.065 1.00 89.19 86 LYS A O 1
ATOM 646 N N . ILE A 1 87 ? 1.068 -7.652 4.930 1.00 89.88 87 ILE A N 1
ATOM 647 C CA . ILE A 1 87 ? 2.486 -7.798 4.557 1.00 89.88 87 ILE A CA 1
ATOM 648 C C . ILE A 1 87 ? 2.738 -9.185 3.960 1.00 89.88 87 ILE A C 1
ATOM 650 O O . ILE A 1 87 ? 1.959 -10.122 4.172 1.00 89.88 87 ILE A O 1
ATOM 654 N N . TRP A 1 88 ? 3.834 -9.353 3.214 1.00 84.31 88 TRP A N 1
ATOM 655 C CA . TRP A 1 88 ? 4.085 -10.617 2.511 1.00 84.31 88 TRP A CA 1
ATOM 656 C C . TRP A 1 88 ? 4.161 -11.820 3.465 1.00 84.31 88 TRP A C 1
ATOM 658 O O . TRP A 1 88 ? 3.717 -12.920 3.133 1.00 84.31 88 TRP A O 1
ATOM 668 N N . GLN A 1 89 ? 4.689 -11.616 4.673 1.00 85.44 89 GLN A N 1
ATOM 669 C CA . GLN A 1 89 ? 4.766 -12.662 5.696 1.00 85.44 89 GLN A CA 1
ATOM 670 C C . GLN A 1 89 ? 3.383 -13.145 6.153 1.00 85.44 89 GLN A C 1
ATOM 672 O O . GLN A 1 89 ? 3.179 -14.347 6.301 1.00 85.44 89 GLN A O 1
ATOM 677 N N . GLU A 1 90 ? 2.418 -12.239 6.304 1.00 85.75 90 GLU A N 1
ATOM 678 C CA . GLU A 1 90 ? 1.052 -12.580 6.719 1.00 85.75 90 GLU A CA 1
ATOM 679 C C . GLU A 1 90 ? 0.322 -13.373 5.635 1.00 85.75 90 GLU A C 1
ATOM 681 O O . GLU A 1 90 ? -0.325 -14.374 5.935 1.00 85.75 90 GLU A O 1
ATOM 686 N N . LEU A 1 91 ? 0.489 -12.986 4.365 1.00 83.81 91 LEU A N 1
ATOM 687 C CA . LEU A 1 91 ? -0.076 -13.725 3.231 1.00 83.81 91 LEU A CA 1
ATOM 688 C C . LEU A 1 91 ? 0.499 -15.141 3.114 1.00 83.81 91 LEU A C 1
ATOM 690 O O . LEU A 1 91 ? -0.218 -16.068 2.740 1.00 83.81 91 LEU A O 1
ATOM 694 N N . LYS A 1 92 ? 1.790 -15.322 3.418 1.00 83.50 92 LYS A N 1
ATOM 695 C CA . LYS A 1 92 ? 2.402 -16.658 3.462 1.00 83.50 92 LYS A CA 1
ATOM 696 C C . LYS A 1 92 ? 1.832 -17.499 4.602 1.00 83.50 92 LYS A C 1
ATOM 698 O O . LYS A 1 92 ? 1.513 -18.659 4.372 1.00 83.50 92 LYS A O 1
ATOM 703 N N . ALA A 1 93 ? 1.688 -16.921 5.795 1.00 83.19 93 ALA A N 1
ATOM 704 C CA . ALA A 1 93 ? 1.154 -17.622 6.962 1.00 83.19 93 ALA A CA 1
ATOM 705 C C . ALA A 1 93 ? -0.304 -18.070 6.766 1.00 83.19 93 ALA A C 1
ATOM 707 O O . ALA A 1 93 ? -0.672 -19.163 7.183 1.00 83.19 93 ALA A O 1
ATOM 708 N N . GLU A 1 94 ? -1.125 -17.261 6.097 1.00 80.12 94 GLU A N 1
ATOM 709 C CA . GLU A 1 94 ? -2.521 -17.595 5.792 1.00 80.12 94 GLU A CA 1
ATOM 710 C C . GLU A 1 94 ? -2.662 -18.777 4.826 1.00 80.12 94 GLU A C 1
ATOM 712 O O . GLU A 1 94 ? -3.599 -19.552 4.951 1.00 80.12 94 GLU A O 1
ATOM 717 N N . ARG A 1 95 ? -1.723 -18.942 3.889 1.00 72.50 95 ARG A N 1
ATOM 718 C CA . ARG A 1 95 ? -1.731 -20.044 2.907 1.00 72.50 95 ARG A CA 1
ATOM 719 C C . ARG A 1 95 ? -1.119 -21.342 3.398 1.00 72.50 95 ARG A C 1
ATOM 721 O O . ARG A 1 95 ? -1.222 -22.352 2.714 1.00 72.50 95 ARG A O 1
ATOM 728 N N . ALA A 1 96 ? -0.395 -21.280 4.507 1.00 68.38 96 ALA A N 1
ATOM 729 C CA . ALA A 1 96 ? 0.179 -22.451 5.148 1.00 68.38 96 ALA A CA 1
ATOM 730 C C . ALA A 1 96 ? -0.831 -23.161 6.072 1.00 68.38 96 ALA A C 1
ATOM 732 O O . ALA A 1 96 ? -0.476 -24.173 6.672 1.00 68.38 96 ALA A O 1
ATOM 733 N N . LYS A 1 97 ? -2.047 -22.615 6.205 1.00 56.72 97 LYS A N 1
ATOM 734 C CA . LYS A 1 97 ? -3.195 -23.234 6.872 1.00 56.72 97 LYS A CA 1
ATOM 735 C C . LYS A 1 97 ? -4.076 -23.945 5.856 1.00 56.72 97 LYS A C 1
ATOM 737 O O . LYS A 1 97 ? -4.635 -24.989 6.245 1.00 56.72 97 LYS A O 1
#

Organism: NCBI:txid408172

Secondary structure (DSSP, 8-state):
------S--B--S----SSS---S--GGGG-SSHHHHHHHHHTT--TTPBP-SSTTTT--GGGGTTT--SHHHHHHHHHHHHTT---HHHHHHHHT-

Sequence (97 aa):
MLMAFGRPAEMTPQQKLGYGYLTGMMPLHMAATEEIAKLQISKGAGLNVRVTSGPHKGKIPLDGFVGSNDGKHTEITAYLRKHGGKIWQELKAERAK

Radius of gyration: 13.87 Å; chains: 1; bounding box: 33×34×35 Å

Foldseek 3Di:
DDDDPDDAPAPPPDPCPDDDPPFLPDQLLVQQALVSNVVVVVVPRDQRYARCGGPRHGWGSLNSLPPDPDPRSVSNNVVSVVVVRDTSVVVVVVNVD

pLDDT: mean 72.11, std 19.16, range [30.94, 91.88]